Protein AF-A0AAX3BD51-F1 (afdb_monomer)

Solvent-accessible surface area (backbone atoms only — not comparable to full-atom values): 8456 Å² total; per-residue (Å²): 132,90,50,66,20,60,52,28,38,52,51,13,50,51,29,42,55,46,22,55,51,46,50,52,46,44,56,54,51,48,60,67,39,43,78,86,51,61,66,73,58,49,54,62,37,50,46,41,38,51,50,36,33,52,49,31,44,52,52,12,50,51,25,40,53,49,14,61,58,32,60,84,56,82,73,80,52,72,66,57,53,50,26,49,50,38,21,52,52,11,47,54,45,37,50,52,51,35,48,50,50,18,53,48,42,37,50,48,44,40,77,37,74,79,63,46,69,71,52,45,60,47,47,46,77,83,49,37,63,64,62,51,51,50,52,54,50,52,18,48,49,38,20,48,51,11,47,52,50,46,49,57,62,47,70,50,78,84,76,74,74,94,121

Radius of gyration: 19.22 Å; Cα contacts (8 Å, |Δi|>4): 165; chains: 1; bounding box: 46×31×60 Å

Secondary structure (DSSP, 8-state):
---HHHHHHHHHHHHHHHHHHHHHHHHHHHHHH-TTS-HHHHHHHHHHHHHHHHHHHHHHHHHHHHHHHTTT-S---HHHHHHHHHHHHHHHHHHHHHHHHHHHHHHHHHH-TTS-HHHHHHHGGGG-HHHHHHHHHHHHHHHHHHHHHHHHHHSS-------

Sequence (163 aa):
MRNLSRALFWLGFSLLVAGLVIGILDREWTRFFFKNIYLDRQIVVGFHLFITHGHIFMFSLFSFVLALLFREQSQVSSTTMALFWVYVIGVIATLGLGLYKGLALSAMVGMDPRIGLFHADKMLFGGNSILRSLLYTLAHSTMGAGLIGLFIKASKPYQKNPH

Organism: NCBI:txid2828656

pLDDT: mean 87.47, std 11.84, range [40.19, 98.19]

Nearest PDB structures (foldseek):
  6z0c-assembly4_D  TM=4.012E-01  e=2.543E+00  Escherichia coli
  5l0h-assembly1_A  TM=5.318E-01  e=8.282E+00  Homo sapiens
  3h2v-assembly2_B  TM=4.979E-01  e=8.683E+00  Homo sapiens
  3h2v-assembly3_C  TM=4.903E-01  e=7.188E+00  Homo sapiens

Foldseek 3Di:
DQALLVVLLVLLVVLVVVLVVLVVVLVVLLVVLVPPADPVLSVVLSVLSVVLSVLSNVSSVLSNVLSVLRVPPRDDDPVLVVLVVLQVQLSCLQSVLSVLSSNQLSNVCSVPVVCDSVNSNCCPPNNDPPVNVVSNCSSNVSNVSSSVVSVVVSPDPPPPPPD

Mean predicted aligned error: 5.64 Å

Structure (mmCIF, N/CA/C/O backbone):
data_AF-A0AAX3BD51-F1
#
_entry.id   AF-A0AAX3BD51-F1
#
loop_
_atom_site.group_PDB
_atom_site.id
_atom_site.type_symbol
_atom_site.label_atom_id
_atom_site.label_alt_id
_atom_site.label_comp_id
_atom_site.label_asym_id
_atom_site.label_entity_id
_atom_site.label_seq_id
_atom_site.pdbx_PDB_ins_code
_atom_site.Cartn_x
_atom_site.Cartn_y
_atom_site.Cartn_z
_atom_site.occupancy
_atom_site.B_iso_or_equiv
_atom_site.auth_seq_id
_atom_site.auth_comp_id
_atom_site.auth_asym_id
_atom_site.auth_atom_id
_atom_site.pdbx_PDB_model_num
ATOM 1 N N . MET A 1 1 ? -20.062 -8.152 9.989 1.00 54.22 1 MET A N 1
ATOM 2 C CA . MET A 1 1 ? -19.009 -9.138 10.328 1.00 54.22 1 MET A CA 1
ATOM 3 C C . MET A 1 1 ? -18.935 -9.254 11.842 1.00 54.22 1 MET A C 1
ATOM 5 O O . MET A 1 1 ? -18.776 -8.228 12.482 1.00 54.22 1 MET A O 1
ATOM 9 N N . ARG A 1 2 ? -19.116 -10.451 12.419 1.00 59.72 2 ARG A N 1
ATOM 10 C CA . ARG A 1 2 ? -19.175 -10.642 13.887 1.00 59.72 2 ARG A CA 1
ATOM 11 C C . ARG A 1 2 ? -17.800 -10.765 14.567 1.00 59.72 2 ARG A C 1
ATOM 13 O O . ARG A 1 2 ? -17.748 -10.836 15.782 1.00 59.72 2 ARG A O 1
ATOM 20 N N . ASN A 1 3 ? -16.699 -10.797 13.809 1.00 84.56 3 ASN A N 1
ATOM 21 C CA . ASN A 1 3 ? -15.357 -10.961 14.370 1.00 84.56 3 ASN A CA 1
ATOM 22 C C . ASN A 1 3 ? -14.320 -10.161 13.554 1.00 84.56 3 ASN A C 1
ATOM 24 O O . ASN A 1 3 ? -13.867 -10.613 12.500 1.00 84.56 3 ASN A O 1
ATOM 28 N N . LEU A 1 4 ? -13.994 -8.950 14.023 1.00 92.50 4 LEU A N 1
ATOM 29 C CA . LEU A 1 4 ? -13.017 -8.051 13.392 1.00 92.50 4 LEU A CA 1
ATOM 30 C C . LEU A 1 4 ? -11.600 -8.638 13.419 1.00 92.50 4 LEU A C 1
ATOM 32 O O . LEU A 1 4 ? -10.893 -8.538 12.422 1.00 92.50 4 LEU A O 1
ATOM 36 N N . SER A 1 5 ? -11.216 -9.307 14.511 1.00 94.25 5 SER A N 1
ATOM 37 C CA . SER A 1 5 ? -9.926 -10.000 14.620 1.00 94.25 5 SER A CA 1
ATOM 38 C C . SER A 1 5 ? -9.739 -11.011 13.487 1.00 94.25 5 SER A C 1
ATOM 40 O O . SER A 1 5 ? -8.733 -10.981 12.780 1.00 94.25 5 SER A O 1
ATOM 42 N N . ARG A 1 6 ? -10.758 -11.835 13.215 1.00 94.19 6 ARG A N 1
ATOM 43 C CA . ARG A 1 6 ? -10.724 -12.797 12.104 1.00 94.19 6 ARG A CA 1
ATOM 44 C C . ARG A 1 6 ? -10.624 -12.114 10.737 1.00 94.19 6 ARG A C 1
ATOM 46 O O . ARG A 1 6 ? -9.913 -12.610 9.869 1.00 94.19 6 ARG A O 1
ATOM 53 N N . ALA A 1 7 ? -11.323 -10.997 10.533 1.00 95.56 7 ALA A N 1
ATOM 54 C CA . ALA A 1 7 ? -11.244 -10.241 9.281 1.00 95.56 7 ALA A CA 1
ATOM 55 C C . ALA A 1 7 ? -9.843 -9.642 9.062 1.00 95.56 7 ALA A C 1
ATOM 57 O O . ALA A 1 7 ? -9.293 -9.760 7.971 1.00 95.56 7 ALA A O 1
ATOM 58 N N . LEU A 1 8 ? -9.243 -9.069 10.108 1.00 96.94 8 LEU A N 1
ATOM 59 C CA . LEU A 1 8 ? -7.871 -8.556 10.093 1.00 96.94 8 LEU A CA 1
ATOM 60 C C . LEU A 1 8 ? -6.845 -9.670 9.861 1.00 96.94 8 LEU A C 1
ATOM 62 O O . LEU A 1 8 ? -5.915 -9.487 9.083 1.00 96.94 8 LEU A O 1
ATOM 66 N N . PHE A 1 9 ? -7.042 -10.845 10.464 1.00 97.25 9 PHE A N 1
ATOM 67 C CA . PHE A 1 9 ? -6.189 -12.006 10.218 1.00 97.25 9 PHE A CA 1
ATOM 68 C C . PHE A 1 9 ? -6.234 -12.431 8.747 1.00 97.25 9 PHE A C 1
ATOM 70 O O . PHE A 1 9 ? -5.190 -12.602 8.124 1.00 97.25 9 PHE A O 1
ATOM 77 N N . TRP A 1 10 ? -7.431 -12.555 8.164 1.00 97.62 10 TRP A N 1
ATOM 78 C CA . TRP A 1 10 ? -7.568 -12.928 6.754 1.00 97.62 10 TRP A CA 1
ATOM 79 C C . TRP A 1 10 ? -7.047 -11.861 5.800 1.00 97.62 10 TRP A C 1
ATOM 81 O O . TRP A 1 10 ? -6.457 -12.211 4.779 1.00 97.62 10 TRP A O 1
ATOM 91 N N . LEU A 1 11 ? -7.209 -10.579 6.132 1.00 97.62 11 LEU A N 1
ATOM 92 C CA . LEU A 1 11 ? -6.569 -9.492 5.398 1.00 97.62 11 LEU A CA 1
ATOM 93 C C . LEU A 1 11 ? -5.042 -9.639 5.449 1.00 97.62 11 LEU A C 1
ATOM 95 O O . LEU A 1 11 ? -4.399 -9.651 4.404 1.00 97.62 11 LEU A O 1
ATOM 99 N N . GLY A 1 12 ? -4.474 -9.827 6.643 1.00 97.81 12 GLY A N 1
ATOM 100 C CA . GLY A 1 12 ? -3.038 -10.017 6.842 1.00 97.81 12 GLY A CA 1
ATOM 101 C C . GLY A 1 12 ? -2.489 -11.229 6.091 1.00 97.81 12 GLY A C 1
ATOM 102 O O . GLY A 1 12 ? -1.453 -11.128 5.436 1.00 97.81 12 GLY A O 1
ATOM 103 N N . PHE A 1 13 ? -3.215 -12.347 6.101 1.00 98.19 13 PHE A N 1
ATOM 104 C CA . PHE A 1 13 ? -2.864 -13.549 5.347 1.00 98.19 13 PHE A CA 1
ATOM 105 C C . PHE A 1 13 ? -2.950 -13.327 3.832 1.00 98.19 13 PHE A C 1
ATOM 107 O O . PHE A 1 13 ? -2.041 -13.708 3.100 1.00 98.19 13 PHE A O 1
ATOM 114 N N . SER A 1 14 ? -4.001 -12.654 3.358 1.00 98.00 14 SER A N 1
ATOM 115 C CA . SER A 1 14 ? -4.156 -12.327 1.935 1.00 98.00 14 SER A CA 1
ATOM 116 C C . SER A 1 14 ? -3.029 -11.417 1.450 1.00 98.00 14 SER A C 1
ATOM 118 O O . SER A 1 14 ? -2.479 -11.643 0.377 1.00 98.00 14 SER A O 1
ATOM 120 N N . LEU A 1 15 ? -2.640 -10.428 2.261 1.00 97.75 15 LEU A N 1
ATOM 121 C CA . LEU A 1 15 ? -1.497 -9.562 1.988 1.00 97.75 15 LEU A CA 1
ATOM 122 C C . LEU A 1 15 ? -0.185 -10.346 2.004 1.00 97.75 15 LEU A C 1
ATOM 124 O O . LEU A 1 15 ? 0.623 -10.155 1.109 1.00 97.75 15 LEU A O 1
ATOM 128 N N . LEU A 1 16 ? 0.020 -11.266 2.949 1.00 97.06 16 LEU A N 1
ATOM 129 C CA . LEU A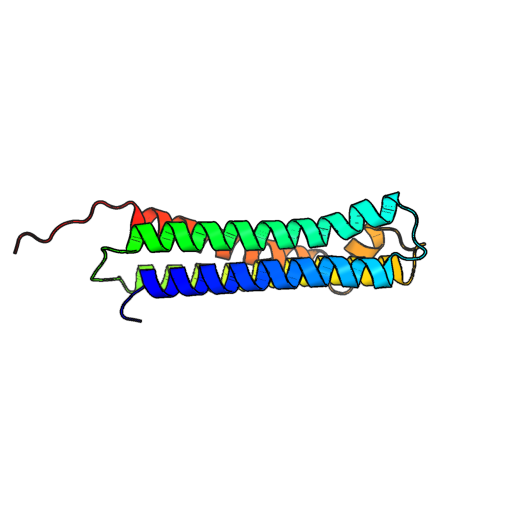 1 16 ? 1.211 -12.121 2.976 1.00 97.06 16 LEU A CA 1
ATOM 130 C C . LEU A 1 16 ? 1.351 -12.919 1.670 1.00 97.06 16 LEU A C 1
ATOM 132 O O . LEU A 1 16 ? 2.405 -12.889 1.035 1.00 97.06 16 LEU A O 1
ATOM 136 N N . VAL A 1 17 ? 0.274 -13.588 1.246 1.00 97.12 17 VAL A N 1
ATOM 137 C CA . VAL A 1 17 ? 0.236 -14.348 -0.013 1.00 97.12 17 VAL A CA 1
A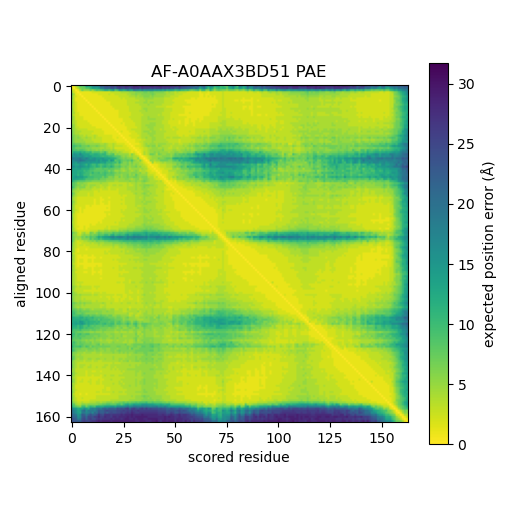TOM 138 C C . VAL A 1 17 ? 0.465 -13.425 -1.208 1.00 97.12 17 VAL A C 1
ATOM 140 O O . VAL A 1 17 ? 1.290 -13.735 -2.065 1.00 97.12 17 VAL A O 1
ATOM 143 N N . ALA A 1 18 ? -0.200 -12.267 -1.249 1.00 94.81 18 ALA A N 1
ATOM 144 C CA . ALA A 1 18 ? 0.018 -11.274 -2.295 1.00 94.81 18 ALA A CA 1
ATOM 145 C C . ALA A 1 18 ? 1.480 -10.810 -2.330 1.00 94.81 18 ALA A C 1
ATOM 147 O O . ALA A 1 18 ? 2.057 -10.729 -3.406 1.00 94.81 18 ALA A O 1
ATOM 148 N N . GLY A 1 19 ? 2.111 -10.581 -1.178 1.00 94.19 19 GLY A N 1
ATOM 149 C CA . GLY A 1 19 ? 3.514 -10.189 -1.068 1.00 94.19 19 GLY A CA 1
ATOM 150 C C . GLY A 1 19 ? 4.433 -11.221 -1.707 1.00 94.19 19 GLY A C 1
ATOM 151 O O . GLY A 1 19 ? 5.266 -10.860 -2.534 1.00 94.19 19 GLY A O 1
ATOM 152 N N . LEU A 1 20 ? 4.222 -12.507 -1.414 1.00 94.06 20 LEU A N 1
ATOM 153 C CA . LEU A 1 20 ? 4.965 -13.605 -2.041 1.00 94.06 20 LEU A CA 1
ATOM 154 C C . LEU A 1 20 ? 4.765 -13.643 -3.563 1.00 94.06 20 LEU A C 1
ATOM 156 O O . LEU A 1 20 ? 5.742 -13.744 -4.305 1.00 94.06 20 LEU A O 1
ATOM 160 N N . VAL A 1 21 ? 3.521 -13.505 -4.034 1.00 93.12 21 VAL A N 1
ATOM 161 C CA . VAL A 1 21 ? 3.207 -13.458 -5.472 1.00 93.12 21 VAL A CA 1
ATOM 162 C C . VAL A 1 21 ? 3.885 -12.262 -6.140 1.00 93.12 21 VAL A C 1
ATOM 164 O O . VAL A 1 21 ? 4.513 -12.432 -7.181 1.00 93.12 21 VAL A O 1
ATOM 167 N N . ILE A 1 22 ? 3.828 -11.075 -5.531 1.00 89.50 22 ILE A N 1
ATOM 168 C CA . ILE A 1 22 ? 4.503 -9.879 -6.045 1.00 89.50 22 ILE A CA 1
ATOM 169 C C . ILE A 1 22 ? 6.018 -10.058 -6.053 1.00 89.50 22 ILE A C 1
ATOM 171 O O . ILE A 1 22 ? 6.644 -9.621 -7.005 1.00 89.50 22 ILE A O 1
ATOM 175 N N . GLY A 1 23 ? 6.615 -10.728 -5.066 1.00 88.75 23 GLY A N 1
ATOM 176 C CA . GLY A 1 23 ? 8.055 -11.012 -5.078 1.00 88.75 23 GLY A CA 1
ATOM 177 C C . GLY A 1 23 ? 8.467 -11.911 -6.249 1.00 88.75 23 GLY A C 1
ATOM 178 O O . GLY A 1 23 ? 9.493 -11.680 -6.888 1.00 88.75 23 GLY A O 1
ATOM 179 N N . ILE A 1 24 ? 7.642 -12.909 -6.584 1.00 90.69 24 ILE A N 1
ATOM 180 C CA . ILE A 1 24 ? 7.854 -13.744 -7.777 1.00 90.69 24 ILE A CA 1
ATOM 181 C C . ILE A 1 24 ? 7.662 -12.913 -9.049 1.00 90.69 24 ILE A C 1
ATOM 183 O O . ILE A 1 24 ? 8.497 -12.979 -9.950 1.00 90.69 24 ILE A O 1
ATOM 187 N N . LEU A 1 25 ? 6.586 -12.124 -9.121 1.00 86.75 25 LEU A N 1
ATOM 188 C CA . LEU A 1 25 ? 6.310 -11.261 -10.267 1.00 86.75 25 LEU A CA 1
ATOM 189 C C . LEU A 1 25 ? 7.422 -10.240 -10.480 1.00 86.75 25 LEU A C 1
ATOM 191 O O . LEU A 1 25 ? 7.857 -10.090 -11.608 1.00 86.75 25 LEU A O 1
ATOM 195 N N . ASP A 1 26 ? 7.923 -9.594 -9.431 1.00 84.62 26 ASP A N 1
ATOM 196 C CA . ASP A 1 26 ? 9.053 -8.670 -9.498 1.00 84.62 26 ASP A CA 1
ATOM 197 C C . ASP A 1 26 ? 10.275 -9.363 -10.106 1.00 84.62 26 ASP A C 1
ATOM 199 O O . ASP A 1 26 ? 10.829 -8.900 -11.103 1.00 84.62 26 ASP A O 1
ATOM 203 N N . ARG A 1 27 ? 10.625 -10.555 -9.607 1.00 85.69 27 ARG A N 1
ATOM 204 C CA . ARG A 1 27 ? 11.741 -11.341 -10.147 1.00 85.69 27 ARG A CA 1
ATOM 205 C C . ARG A 1 27 ? 11.575 -11.672 -11.632 1.00 85.69 27 ARG A C 1
ATOM 207 O O . ARG A 1 27 ? 12.529 -11.529 -12.393 1.00 85.69 27 ARG A O 1
ATOM 214 N N . GLU A 1 28 ? 10.409 -12.153 -12.056 1.00 87.44 28 GLU A N 1
ATOM 215 C CA . GLU A 1 28 ? 10.205 -12.555 -13.456 1.00 87.44 28 GLU A CA 1
ATOM 216 C C . GLU A 1 28 ? 9.995 -11.352 -14.392 1.00 87.44 28 GLU A C 1
ATOM 218 O O . GLU A 1 28 ? 10.496 -11.346 -15.517 1.00 87.44 28 GLU A O 1
ATOM 223 N N . TRP A 1 29 ? 9.322 -10.299 -13.923 1.00 83.88 29 TRP A N 1
ATOM 224 C CA . TRP A 1 29 ? 9.087 -9.062 -14.670 1.00 83.88 29 TRP A CA 1
ATOM 225 C C . TRP A 1 29 ? 10.395 -8.322 -14.934 1.00 83.88 29 TRP A C 1
ATOM 227 O O . TRP A 1 29 ? 10.695 -7.971 -16.077 1.00 83.88 29 TRP A O 1
ATOM 237 N N . THR A 1 30 ? 11.219 -8.156 -13.898 1.00 78.25 30 THR A N 1
ATOM 238 C CA . THR A 1 30 ? 12.553 -7.560 -14.038 1.00 78.25 30 THR A CA 1
ATOM 239 C C . THR A 1 30 ? 13.427 -8.405 -14.960 1.00 78.25 30 THR A C 1
ATOM 241 O O . THR A 1 30 ? 14.013 -7.861 -15.890 1.00 78.25 30 THR A O 1
ATOM 244 N N . ARG A 1 31 ? 13.439 -9.739 -14.833 1.00 82.69 31 ARG A N 1
ATOM 245 C CA . ARG A 1 31 ? 14.160 -10.622 -15.774 1.00 82.69 31 ARG A CA 1
ATOM 246 C C . ARG A 1 31 ? 13.721 -10.474 -17.222 1.00 82.69 31 ARG A C 1
ATOM 248 O O . ARG A 1 31 ? 14.555 -10.645 -18.107 1.00 82.69 31 ARG A O 1
ATOM 255 N N . PHE A 1 32 ? 12.441 -10.228 -17.487 1.0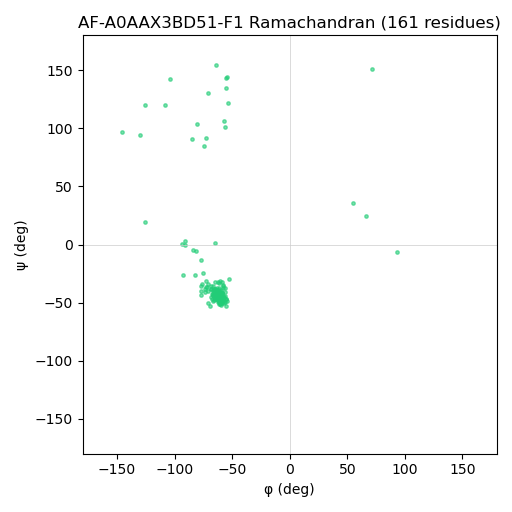0 82.69 32 PHE A N 1
ATOM 256 C CA . PHE A 1 32 ? 11.953 -10.053 -18.851 1.00 82.69 32 PHE A CA 1
ATOM 257 C C . PHE A 1 32 ? 12.430 -8.724 -19.445 1.00 82.69 32 PHE A C 1
ATOM 259 O O . PHE A 1 32 ? 13.021 -8.716 -20.525 1.00 82.69 32 PHE A O 1
ATOM 266 N N . PHE A 1 33 ? 12.231 -7.621 -18.722 1.00 79.75 33 PHE A N 1
ATOM 267 C CA . PHE A 1 33 ? 12.518 -6.278 -19.229 1.00 79.75 33 PHE A CA 1
ATOM 268 C C . PHE A 1 33 ? 13.993 -5.873 -19.114 1.00 79.75 33 PHE A C 1
ATOM 270 O O . PHE A 1 33 ? 14.457 -5.054 -19.901 1.00 79.75 33 PHE A O 1
ATOM 277 N N . PHE A 1 34 ? 14.756 -6.428 -18.168 1.00 78.75 34 PHE A N 1
ATOM 278 C CA . PHE A 1 34 ? 16.092 -5.921 -17.827 1.00 78.75 34 PHE A CA 1
ATOM 279 C C . PHE A 1 34 ? 17.248 -6.603 -18.559 1.00 78.75 34 PHE A C 1
ATOM 281 O O . PHE A 1 34 ? 18.395 -6.205 -18.364 1.00 78.75 34 PHE A O 1
ATOM 288 N N . LYS A 1 35 ? 16.984 -7.580 -19.440 1.00 75.50 35 LYS A N 1
ATOM 289 C CA . LYS A 1 35 ? 18.038 -8.370 -20.114 1.00 75.50 35 LYS A CA 1
ATOM 290 C C . LYS A 1 35 ? 19.100 -7.523 -20.824 1.00 75.50 35 LYS A C 1
ATOM 292 O O . LYS A 1 35 ? 20.242 -7.954 -20.900 1.00 75.50 35 LYS A O 1
ATOM 297 N N . ASN A 1 36 ? 18.728 -6.334 -21.307 1.00 73.00 36 ASN A N 1
ATOM 298 C CA . ASN A 1 36 ? 19.582 -5.465 -22.122 1.00 73.00 36 ASN A CA 1
ATOM 299 C C . ASN A 1 36 ? 19.719 -4.035 -21.562 1.00 73.00 36 ASN A C 1
ATOM 301 O O . ASN A 1 36 ? 20.050 -3.113 -22.307 1.00 73.00 36 ASN A O 1
ATOM 305 N N . ILE A 1 37 ? 19.433 -3.821 -20.273 1.00 72.06 37 ILE A N 1
ATOM 306 C CA . ILE A 1 37 ? 19.535 -2.497 -19.640 1.00 72.06 37 ILE A CA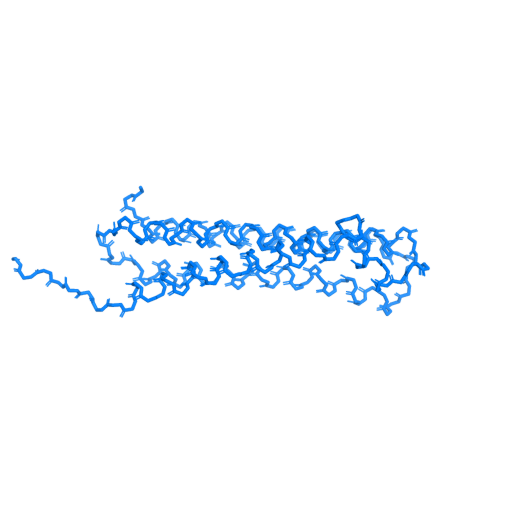 1
ATOM 307 C C . ILE A 1 37 ? 20.800 -2.435 -18.777 1.00 72.06 37 ILE A C 1
ATOM 309 O O . ILE A 1 37 ? 21.131 -3.404 -18.098 1.00 72.06 37 ILE A O 1
ATOM 313 N N . TYR A 1 38 ? 21.481 -1.289 -18.755 1.00 76.56 38 TYR A N 1
ATOM 314 C CA . TYR A 1 38 ? 22.586 -1.025 -17.830 1.00 76.56 38 TYR A CA 1
ATOM 315 C C . TYR A 1 38 ? 22.176 -1.224 -16.358 1.00 76.56 38 TYR A C 1
ATOM 317 O O . TYR A 1 38 ? 21.049 -0.917 -15.960 1.00 76.56 38 TYR A O 1
ATOM 325 N N . LEU A 1 39 ? 23.105 -1.754 -15.554 1.00 76.62 39 LEU A N 1
ATOM 326 C CA . LEU A 1 39 ? 22.881 -2.180 -14.166 1.00 76.62 39 LEU A CA 1
ATOM 327 C C . LEU A 1 39 ? 22.356 -1.055 -13.257 1.00 76.62 39 LEU A C 1
ATOM 329 O O . LEU A 1 39 ? 21.498 -1.293 -12.411 1.00 76.62 39 LEU A O 1
ATOM 333 N N . ASP A 1 40 ? 22.829 0.173 -13.458 1.00 71.25 40 ASP A N 1
ATOM 334 C CA . ASP A 1 40 ? 22.389 1.372 -12.737 1.00 71.25 40 ASP A CA 1
ATOM 335 C C . ASP A 1 40 ? 20.873 1.596 -12.862 1.00 71.25 40 ASP A C 1
ATOM 337 O O . ASP A 1 40 ? 20.189 1.886 -11.880 1.00 71.25 40 ASP A O 1
ATOM 341 N N . ARG A 1 41 ? 20.315 1.376 -14.053 1.00 69.56 41 ARG A N 1
ATOM 342 C CA . ARG A 1 41 ? 18.875 1.503 -14.307 1.00 69.56 41 ARG A CA 1
ATOM 343 C C . ARG A 1 41 ? 18.086 0.323 -13.756 1.00 69.56 41 ARG A C 1
ATOM 345 O O . ARG A 1 41 ? 16.970 0.523 -13.284 1.00 69.56 41 ARG A O 1
ATOM 352 N N . GLN A 1 42 ? 18.664 -0.878 -13.766 1.00 74.50 42 GLN A N 1
ATOM 353 C CA . GLN A 1 42 ? 18.033 -2.056 -13.164 1.00 74.50 42 GLN A CA 1
ATOM 354 C C . GLN A 1 42 ? 17.814 -1.867 -11.660 1.00 74.50 42 GLN A C 1
ATOM 356 O O . GLN A 1 42 ? 16.728 -2.158 -11.161 1.00 74.50 42 GLN A O 1
ATOM 361 N N . ILE A 1 43 ? 18.811 -1.322 -10.952 1.00 74.62 43 ILE A N 1
ATOM 362 C CA . ILE A 1 43 ? 18.735 -1.073 -9.505 1.00 74.62 43 ILE A CA 1
ATOM 363 C C . ILE A 1 43 ? 17.587 -0.116 -9.184 1.00 74.62 43 ILE A C 1
ATOM 365 O O . ILE A 1 43 ? 16.766 -0.396 -8.315 1.00 74.62 43 ILE A O 1
ATOM 369 N N . VAL A 1 44 ? 17.499 1.004 -9.901 1.00 69.19 44 VAL A N 1
ATOM 370 C CA . VAL A 1 44 ? 16.527 2.059 -9.586 1.00 69.19 44 VAL A CA 1
ATOM 371 C C . VAL A 1 44 ? 15.094 1.644 -9.925 1.00 69.19 44 VAL A C 1
ATOM 373 O O . VAL A 1 44 ? 14.154 1.977 -9.205 1.00 69.19 44 VAL A O 1
ATOM 376 N N . VAL A 1 45 ? 14.908 0.895 -11.006 1.00 69.25 45 VAL A N 1
ATOM 377 C CA . VAL A 1 45 ? 13.583 0.424 -11.408 1.00 69.25 45 VAL A CA 1
ATOM 378 C C . VAL A 1 45 ? 13.132 -0.757 -10.538 1.00 69.25 45 VAL A C 1
ATOM 380 O O . VAL A 1 45 ? 12.001 -0.751 -10.046 1.00 69.25 45 VAL A O 1
ATOM 383 N N . GLY A 1 46 ? 14.027 -1.713 -10.262 1.00 73.94 46 GLY A N 1
ATOM 384 C CA . GLY A 1 46 ? 13.771 -2.816 -9.330 1.00 73.94 46 GLY A CA 1
ATOM 385 C C . GLY A 1 46 ? 13.476 -2.328 -7.908 1.00 73.94 46 GLY A C 1
ATOM 386 O O . GLY A 1 46 ? 12.641 -2.902 -7.215 1.00 73.94 46 GLY A O 1
ATOM 387 N N . PHE A 1 47 ? 14.057 -1.196 -7.497 1.00 80.38 47 PHE A N 1
ATOM 388 C CA . PHE A 1 47 ? 13.787 -0.584 -6.196 1.00 80.38 47 PHE A CA 1
ATOM 389 C C . PHE A 1 47 ? 12.301 -0.249 -5.981 1.00 80.38 47 PHE A C 1
ATOM 391 O O . PHE A 1 47 ? 11.800 -0.403 -4.871 1.00 80.38 47 PHE A O 1
ATOM 398 N N . HIS A 1 48 ? 11.552 0.156 -7.013 1.00 82.81 48 HIS A N 1
ATOM 399 C CA . HIS A 1 48 ? 10.132 0.500 -6.850 1.00 82.81 48 HIS A CA 1
ATOM 400 C C . HIS A 1 48 ? 9.222 -0.720 -6.644 1.00 82.81 48 HIS A C 1
ATOM 402 O O . HIS A 1 48 ? 8.291 -0.665 -5.831 1.00 82.81 48 HIS A O 1
ATOM 408 N N . LEU A 1 49 ? 9.489 -1.823 -7.345 1.00 82.19 49 LEU A N 1
ATOM 409 C CA . LEU A 1 49 ? 8.779 -3.083 -7.123 1.00 82.19 49 LEU A CA 1
ATOM 410 C C . LEU A 1 49 ? 9.184 -3.708 -5.780 1.00 82.19 49 LEU A C 1
ATOM 412 O O . LEU A 1 49 ? 8.304 -4.107 -5.015 1.00 82.19 49 LEU A O 1
ATOM 416 N N . PHE A 1 50 ? 10.471 -3.647 -5.426 1.00 84.50 50 PHE A N 1
ATOM 417 C CA . PHE A 1 50 ? 10.973 -4.045 -4.110 1.00 84.50 50 PHE A CA 1
ATOM 418 C C . PHE A 1 50 ? 10.319 -3.256 -2.964 1.00 84.50 50 PHE A C 1
ATOM 420 O O . PHE A 1 50 ? 9.863 -3.844 -1.982 1.00 84.50 50 PHE A O 1
ATOM 427 N N . ILE A 1 51 ? 10.194 -1.929 -3.092 1.00 87.31 51 ILE A N 1
ATOM 428 C CA . ILE A 1 51 ? 9.479 -1.102 -2.109 1.00 87.31 51 ILE A CA 1
ATOM 429 C C . ILE A 1 51 ? 8.028 -1.565 -1.974 1.00 87.31 51 ILE A C 1
ATOM 431 O O . ILE A 1 51 ? 7.527 -1.682 -0.855 1.00 87.31 51 ILE A O 1
ATOM 435 N N . THR A 1 52 ? 7.342 -1.810 -3.092 1.00 89.12 52 THR A N 1
ATOM 436 C CA . THR A 1 52 ? 5.940 -2.254 -3.073 1.00 89.12 52 THR A CA 1
ATOM 437 C C . THR A 1 52 ? 5.815 -3.596 -2.354 1.00 89.12 52 THR A C 1
ATOM 439 O O . THR A 1 52 ? 4.968 -3.744 -1.476 1.00 89.12 52 THR A O 1
ATOM 442 N N . HIS A 1 53 ? 6.712 -4.539 -2.644 1.00 90.06 53 HIS A N 1
ATOM 443 C CA . HIS A 1 53 ? 6.809 -5.822 -1.954 1.00 90.06 53 HIS A CA 1
ATOM 444 C C . HIS A 1 53 ? 7.010 -5.658 -0.435 1.00 90.06 53 HIS A C 1
ATOM 446 O O . HIS A 1 53 ? 6.274 -6.257 0.353 1.00 90.06 53 HIS A O 1
ATOM 452 N N . GLY A 1 54 ? 7.922 -4.775 -0.013 1.00 92.06 54 GLY A N 1
ATOM 453 C CA . GLY A 1 54 ? 8.134 -4.446 1.400 1.00 92.06 54 GLY A CA 1
ATOM 454 C C . GLY A 1 54 ? 6.894 -3.854 2.084 1.00 92.06 54 GLY A C 1
ATOM 455 O O . GLY A 1 54 ? 6.544 -4.268 3.190 1.00 92.06 54 GLY A O 1
ATOM 456 N N . HIS A 1 55 ? 6.176 -2.943 1.418 1.00 93.50 55 HIS A N 1
ATOM 457 C CA . HIS A 1 55 ? 4.932 -2.369 1.949 1.00 93.50 55 HIS A CA 1
ATOM 458 C C . HIS A 1 55 ? 3.856 -3.433 2.173 1.00 93.50 55 HIS A C 1
ATOM 460 O O . HIS A 1 55 ? 3.196 -3.418 3.211 1.00 93.50 55 HIS A O 1
ATOM 466 N N . ILE A 1 56 ? 3.706 -4.384 1.246 1.00 94.69 56 ILE A N 1
ATOM 467 C CA . ILE A 1 56 ? 2.732 -5.473 1.390 1.00 94.69 56 ILE A CA 1
ATOM 468 C C . ILE A 1 56 ? 3.006 -6.278 2.667 1.00 94.69 56 ILE A C 1
ATOM 470 O O . ILE A 1 56 ? 2.081 -6.527 3.446 1.00 94.69 56 ILE A O 1
ATOM 474 N N . PHE A 1 57 ? 4.266 -6.640 2.924 1.00 94.75 57 PHE A N 1
ATOM 475 C CA . PHE A 1 57 ? 4.626 -7.367 4.142 1.00 94.75 57 PHE A CA 1
ATOM 476 C C . PHE A 1 57 ? 4.418 -6.544 5.412 1.00 94.75 57 PHE A C 1
ATOM 478 O O . PHE A 1 57 ? 3.891 -7.069 6.394 1.00 94.75 57 PHE A O 1
ATOM 485 N N . MET A 1 58 ? 4.753 -5.253 5.395 1.00 95.69 58 MET A N 1
ATOM 486 C CA . MET A 1 58 ? 4.501 -4.373 6.540 1.00 95.69 58 MET A CA 1
ATOM 487 C C . MET A 1 58 ? 3.003 -4.251 6.842 1.00 95.69 58 MET A C 1
ATOM 489 O O . MET A 1 58 ? 2.591 -4.332 7.999 1.00 95.69 58 MET A O 1
ATOM 493 N N . PHE A 1 59 ? 2.158 -4.122 5.817 1.00 96.38 59 PHE A N 1
ATOM 494 C CA . PHE A 1 59 ? 0.706 -4.047 6.000 1.00 96.38 59 PHE A CA 1
ATOM 495 C C . PHE A 1 59 ? 0.101 -5.386 6.435 1.00 96.38 59 PHE A C 1
ATOM 497 O O . PHE A 1 59 ? -0.834 -5.400 7.241 1.00 96.38 59 PHE A O 1
ATOM 504 N N . SER A 1 60 ? 0.658 -6.508 5.968 1.00 97.50 60 SER A N 1
ATOM 505 C CA . SER A 1 60 ? 0.331 -7.841 6.484 1.00 97.50 60 SER A CA 1
ATOM 506 C C . SER A 1 60 ? 0.634 -7.936 7.983 1.00 97.50 60 SER A C 1
ATOM 508 O O . SER A 1 60 ? -0.250 -8.294 8.767 1.00 97.50 60 SER A O 1
ATOM 510 N N . LEU A 1 61 ? 1.829 -7.508 8.403 1.00 96.88 61 LEU A N 1
ATOM 511 C CA . LEU A 1 61 ? 2.228 -7.493 9.809 1.00 96.88 61 LEU A CA 1
ATOM 512 C C . LEU A 1 61 ? 1.305 -6.611 10.660 1.00 96.88 61 LEU A C 1
ATOM 514 O O . LEU A 1 61 ? 0.820 -7.064 11.696 1.00 96.88 61 LEU A O 1
ATOM 518 N N . PHE A 1 62 ? 0.999 -5.387 10.219 1.00 96.44 62 PHE A N 1
ATOM 519 C CA . PHE A 1 62 ? 0.059 -4.515 10.933 1.00 96.44 62 PHE A CA 1
ATOM 520 C C . PHE A 1 62 ? -1.330 -5.141 11.068 1.00 96.44 62 PHE A C 1
ATOM 522 O O . PHE A 1 62 ? -1.941 -5.050 12.133 1.00 96.44 62 PHE A O 1
ATOM 529 N N . SER A 1 63 ? -1.808 -5.827 10.030 1.00 97.31 63 SER A N 1
ATOM 530 C CA . SER A 1 63 ? -3.085 -6.540 10.079 1.00 97.31 63 SER A CA 1
ATOM 531 C C . SER A 1 63 ? -3.065 -7.670 11.114 1.00 97.31 63 SER A C 1
ATOM 533 O O . SER A 1 63 ? -4.022 -7.809 11.875 1.00 97.31 63 SER A O 1
ATOM 535 N N . PHE A 1 64 ? -1.970 -8.431 11.221 1.00 97.56 64 PHE A N 1
ATOM 536 C CA . PHE A 1 64 ? -1.824 -9.456 12.261 1.00 97.56 64 PHE A CA 1
ATOM 537 C C . PHE A 1 64 ? -1.743 -8.866 13.669 1.00 97.56 64 PHE A C 1
ATOM 539 O O . PHE A 1 64 ? -2.413 -9.362 14.574 1.00 97.56 64 PHE A O 1
ATOM 546 N N . VAL A 1 65 ? -0.985 -7.784 13.857 1.00 96.06 65 VAL A N 1
ATOM 547 C CA . VAL A 1 65 ? -0.906 -7.089 15.150 1.00 96.06 65 VAL A CA 1
ATOM 548 C C . VAL A 1 65 ? -2.290 -6.597 15.572 1.00 96.06 65 VAL A C 1
ATOM 550 O O . VAL A 1 65 ? -2.729 -6.884 16.684 1.00 96.06 65 VAL A O 1
ATOM 553 N N . LEU A 1 66 ? -3.031 -5.935 14.679 1.00 95.38 66 LEU A N 1
ATOM 554 C CA . LEU A 1 66 ? -4.402 -5.515 14.967 1.00 95.38 66 LEU A CA 1
ATOM 555 C C . LEU A 1 66 ? -5.319 -6.717 15.242 1.00 95.38 66 LEU A C 1
ATOM 557 O O . LEU A 1 66 ? -6.145 -6.651 16.150 1.00 95.38 66 LEU A O 1
ATOM 561 N N . ALA A 1 67 ? -5.174 -7.827 14.513 1.00 95.00 67 ALA A N 1
ATOM 562 C CA . ALA A 1 67 ? -5.961 -9.033 14.765 1.00 95.00 67 ALA A CA 1
ATOM 563 C C . ALA A 1 67 ? -5.764 -9.555 16.197 1.00 95.00 67 ALA A C 1
ATOM 565 O O . ALA A 1 67 ? -6.744 -9.920 16.849 1.00 95.00 67 ALA A O 1
ATOM 566 N N . LEU A 1 68 ? -4.526 -9.543 16.701 1.00 93.50 68 LEU A N 1
ATOM 567 C CA . LEU A 1 68 ? -4.219 -9.914 18.084 1.00 93.50 68 LEU A CA 1
ATOM 568 C C . LEU A 1 68 ? -4.830 -8.927 19.083 1.00 93.50 68 LEU A C 1
ATOM 570 O O . LEU A 1 68 ? -5.461 -9.356 20.047 1.00 93.50 68 LEU A O 1
ATOM 574 N N . LEU A 1 69 ? -4.716 -7.621 18.829 1.00 92.00 69 LEU A N 1
ATOM 575 C CA . LEU A 1 69 ? -5.262 -6.589 19.717 1.00 92.00 69 LEU A CA 1
ATOM 576 C C . LEU A 1 69 ? -6.796 -6.625 19.813 1.00 92.00 69 LEU A C 1
ATOM 578 O O . LEU A 1 69 ? -7.365 -6.332 20.861 1.00 92.00 69 LEU A O 1
ATOM 582 N N . PHE A 1 70 ? -7.477 -7.015 18.735 1.00 91.50 70 PHE A N 1
ATOM 583 C CA . PHE A 1 70 ? -8.935 -7.147 18.697 1.00 91.50 70 PHE A CA 1
ATOM 584 C C . PHE A 1 70 ? -9.442 -8.554 19.064 1.00 91.50 70 PHE A C 1
ATOM 586 O O . PHE A 1 70 ? -10.650 -8.782 19.001 1.00 91.50 70 PHE A O 1
ATOM 593 N N . ARG A 1 71 ? -8.566 -9.504 19.434 1.00 89.25 71 ARG A N 1
ATOM 594 C CA . ARG A 1 71 ? -8.925 -10.922 19.655 1.00 89.25 71 ARG A CA 1
ATOM 595 C C . ARG A 1 71 ? -10.035 -11.113 20.690 1.00 89.25 71 ARG A C 1
ATOM 597 O O . ARG A 1 71 ? -10.952 -11.891 20.453 1.00 89.25 71 ARG A O 1
ATOM 604 N N . GLU A 1 72 ? -9.943 -10.402 21.808 1.00 82.94 72 GLU A N 1
ATOM 605 C CA . GLU A 1 72 ? -10.860 -10.529 22.951 1.00 82.94 72 GLU A CA 1
ATOM 606 C C . GLU A 1 72 ? -12.066 -9.567 22.860 1.00 82.94 72 GLU A C 1
ATOM 608 O O . GLU A 1 72 ? -12.928 -9.552 23.738 1.00 82.94 72 GLU A O 1
ATOM 613 N N . GLN A 1 73 ? -12.166 -8.744 21.805 1.00 80.00 73 GLN A N 1
ATOM 614 C CA . GLN A 1 73 ? -13.288 -7.812 21.651 1.00 80.00 73 GLN A CA 1
ATOM 615 C C . GLN A 1 73 ? -14.523 -8.524 21.084 1.00 80.00 73 GLN A C 1
ATOM 617 O O . GLN A 1 73 ? -14.633 -8.772 19.883 1.00 80.00 73 GLN A O 1
ATOM 622 N N . SER A 1 74 ? -15.489 -8.803 21.960 1.00 69.88 74 SER A N 1
ATOM 623 C CA . SER A 1 74 ? -16.771 -9.432 21.611 1.00 69.88 74 SER A CA 1
ATOM 624 C C . SER A 1 74 ? -17.753 -8.486 20.908 1.00 69.88 74 SER A C 1
ATOM 626 O O . SER A 1 74 ? -18.615 -8.943 20.155 1.00 69.88 74 SER A O 1
ATOM 628 N N . GLN A 1 75 ? -17.619 -7.171 21.113 1.00 78.94 75 GLN A N 1
ATOM 629 C CA . GLN A 1 75 ? -18.458 -6.150 20.487 1.00 78.94 75 GLN A CA 1
ATOM 630 C C . GLN A 1 75 ? -17.610 -5.106 19.763 1.00 78.94 75 GLN A C 1
ATOM 632 O O . GLN A 1 75 ? -16.797 -4.404 20.359 1.00 78.94 75 GLN A O 1
ATOM 637 N N . VAL A 1 76 ? -17.837 -4.983 18.457 1.00 85.62 76 VAL A N 1
ATOM 638 C CA . VAL A 1 76 ? -17.143 -4.027 17.594 1.00 85.62 76 VAL A CA 1
ATOM 639 C C . VAL A 1 76 ? -18.122 -2.926 17.208 1.00 85.62 76 VAL A C 1
ATOM 641 O O . VAL A 1 76 ? -19.150 -3.193 16.588 1.00 85.62 76 VAL A O 1
ATOM 644 N N . SER A 1 77 ? -17.803 -1.681 17.568 1.00 90.44 77 SER A N 1
ATOM 645 C CA . SER A 1 77 ? -18.642 -0.528 17.222 1.00 90.44 77 SER A CA 1
ATOM 646 C C . SER A 1 77 ? -18.716 -0.300 15.706 1.00 90.44 77 SER A C 1
ATOM 648 O O . SER A 1 77 ? -17.777 -0.623 14.971 1.00 90.44 77 SER A O 1
ATOM 650 N N . SER A 1 78 ? -19.795 0.333 15.234 1.00 91.19 78 SER A N 1
ATOM 651 C CA . SER A 1 78 ? -19.939 0.745 13.828 1.00 91.19 78 SER A CA 1
ATOM 652 C C . SER A 1 78 ? -18.785 1.646 13.370 1.00 91.19 78 SER A C 1
AT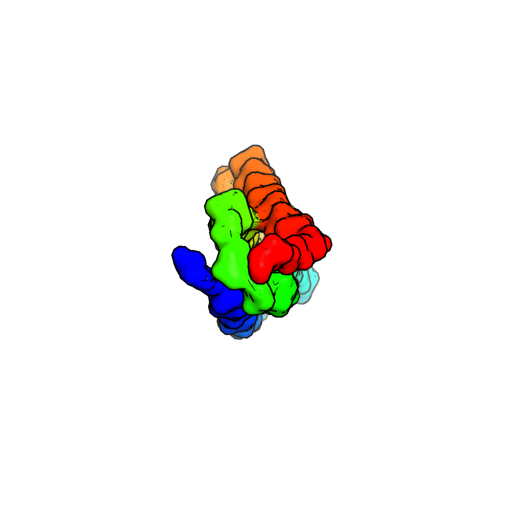OM 654 O O . SER A 1 78 ? -18.271 1.473 12.268 1.00 91.19 78 SER A O 1
ATOM 656 N N . THR A 1 79 ? -18.300 2.538 14.238 1.00 93.38 79 THR A N 1
ATOM 657 C CA . THR A 1 79 ? -17.124 3.378 13.968 1.00 93.38 79 THR A CA 1
ATOM 658 C C . THR A 1 79 ? -15.859 2.547 13.764 1.00 93.38 79 THR A C 1
ATOM 660 O O . THR A 1 79 ? -15.089 2.822 12.850 1.00 93.38 79 THR A O 1
ATOM 663 N N . THR A 1 80 ? -15.633 1.513 14.582 1.00 94.19 80 THR A N 1
ATOM 664 C CA . THR A 1 80 ? -14.477 0.615 14.413 1.00 94.19 80 THR A CA 1
ATOM 665 C C . THR A 1 80 ? -14.566 -0.134 13.082 1.00 94.19 80 THR A C 1
ATOM 667 O O . THR A 1 80 ? -13.567 -0.272 12.382 1.00 94.19 80 THR A O 1
ATOM 670 N N . MET A 1 81 ? -15.771 -0.557 12.691 1.00 94.25 81 MET A N 1
ATOM 671 C CA . MET A 1 81 ? -15.995 -1.177 11.385 1.00 94.25 81 MET A CA 1
ATOM 672 C C . MET A 1 81 ? -15.757 -0.215 10.216 1.00 94.25 81 MET A C 1
ATOM 674 O O . MET A 1 81 ? -15.194 -0.624 9.202 1.00 94.25 81 MET A O 1
ATOM 678 N N . ALA A 1 82 ? -16.143 1.055 10.348 1.00 96.12 82 ALA A N 1
ATOM 679 C CA . ALA A 1 82 ? -15.843 2.072 9.345 1.00 96.12 82 ALA A CA 1
ATOM 680 C C . ALA A 1 82 ? -14.326 2.281 9.203 1.00 96.12 82 ALA A C 1
ATOM 682 O O . ALA A 1 82 ? -13.812 2.270 8.089 1.00 96.12 82 ALA A O 1
ATOM 683 N N . LEU A 1 83 ? -13.596 2.374 10.321 1.00 96.88 83 LEU A N 1
ATOM 684 C CA . LEU A 1 83 ? -12.131 2.490 10.325 1.00 96.88 83 LEU A CA 1
ATOM 685 C C . LEU A 1 83 ? -11.443 1.273 9.690 1.00 96.88 83 LEU A C 1
ATOM 687 O O . LEU A 1 83 ? -10.469 1.441 8.961 1.00 96.88 83 LEU A O 1
ATOM 691 N N . PHE A 1 84 ? -11.976 0.066 9.908 1.00 96.94 84 PHE A N 1
ATOM 692 C CA . PHE A 1 84 ? -11.519 -1.143 9.218 1.00 96.94 84 PHE A CA 1
ATOM 693 C C . PHE A 1 84 ? -11.633 -1.009 7.699 1.00 96.94 84 PHE A C 1
ATOM 695 O O . PHE A 1 84 ? -10.663 -1.260 6.990 1.00 96.94 84 PHE A O 1
ATOM 702 N N . TRP A 1 85 ? -12.782 -0.568 7.189 1.00 97.69 85 TRP A N 1
ATOM 703 C CA . TRP A 1 85 ? -12.958 -0.397 5.747 1.00 97.69 85 TRP A CA 1
ATOM 704 C C . TRP A 1 85 ? -12.114 0.740 5.174 1.00 97.69 85 TRP A C 1
ATOM 706 O O . TRP A 1 85 ? -11.542 0.573 4.101 1.00 97.69 85 TRP A O 1
ATOM 716 N N . VAL A 1 86 ? -11.966 1.850 5.901 1.00 98.12 86 VAL A N 1
ATOM 717 C CA . VAL A 1 86 ? -11.044 2.940 5.539 1.00 98.12 86 VAL A CA 1
ATOM 718 C C . VAL A 1 86 ? -9.611 2.410 5.416 1.00 98.12 86 VAL A C 1
ATOM 720 O O . VAL A 1 86 ? -8.945 2.675 4.417 1.00 98.12 86 VAL A O 1
ATOM 723 N N . TYR A 1 87 ? -9.162 1.593 6.374 1.00 98.19 87 TYR A N 1
ATOM 724 C CA . TYR A 1 87 ? -7.855 0.938 6.313 1.00 98.19 87 TYR A CA 1
ATOM 725 C C . TYR A 1 87 ? -7.731 0.020 5.088 1.00 98.19 87 TYR A C 1
ATOM 727 O O . TYR A 1 87 ? -6.784 0.167 4.319 1.00 98.19 87 TYR A O 1
ATOM 735 N N . VAL A 1 88 ? -8.703 -0.870 4.854 1.00 98.19 88 VAL A N 1
ATOM 736 C CA . VAL A 1 88 ? -8.702 -1.802 3.709 1.00 98.19 88 VAL A CA 1
ATOM 737 C C . VAL A 1 88 ? -8.644 -1.059 2.374 1.00 98.19 88 VAL A C 1
ATOM 739 O O . VAL A 1 88 ? -7.805 -1.379 1.534 1.00 98.19 88 VAL A O 1
ATOM 742 N N . ILE A 1 89 ? -9.497 -0.050 2.179 1.00 98.06 89 ILE A N 1
ATOM 743 C CA . ILE A 1 89 ? -9.535 0.749 0.946 1.00 98.06 89 ILE A CA 1
ATOM 744 C C . ILE A 1 89 ? -8.203 1.475 0.747 1.00 98.06 89 ILE A C 1
ATOM 746 O O . ILE A 1 89 ? -7.646 1.445 -0.350 1.00 98.06 89 ILE A O 1
ATOM 750 N N . GLY A 1 90 ? -7.660 2.077 1.808 1.00 97.75 90 GLY A N 1
ATOM 751 C CA . GLY A 1 90 ? -6.367 2.751 1.759 1.00 97.75 90 GLY A CA 1
ATOM 752 C C . GLY A 1 90 ? -5.212 1.806 1.413 1.00 97.75 90 GLY A C 1
ATOM 753 O O . GLY A 1 90 ? -4.366 2.166 0.594 1.00 97.75 90 GLY A O 1
ATOM 754 N N . VAL A 1 91 ? -5.191 0.595 1.982 1.00 97.69 91 VAL A N 1
ATOM 755 C CA . VAL A 1 91 ? -4.198 -0.445 1.657 1.00 97.69 91 VAL A CA 1
ATOM 756 C C . VAL A 1 91 ? -4.303 -0.838 0.187 1.00 97.69 91 VAL A C 1
ATOM 758 O O . VAL A 1 91 ? -3.300 -0.793 -0.521 1.00 97.69 91 VAL A O 1
ATOM 761 N N . ILE A 1 92 ? -5.505 -1.170 -0.297 1.00 97.44 92 ILE A N 1
ATOM 762 C CA . ILE A 1 92 ? -5.721 -1.571 -1.695 1.00 97.44 92 ILE A CA 1
ATOM 763 C C . ILE A 1 92 ? -5.285 -0.454 -2.650 1.00 97.44 92 ILE A C 1
ATOM 765 O O . ILE A 1 92 ? -4.557 -0.719 -3.605 1.00 97.44 92 ILE A O 1
ATOM 769 N N . ALA A 1 93 ? -5.673 0.795 -2.379 1.00 96.88 93 ALA A N 1
ATOM 770 C CA . ALA A 1 93 ? -5.302 1.937 -3.209 1.00 96.88 93 ALA A CA 1
ATOM 771 C C . ALA A 1 93 ? -3.785 2.186 -3.201 1.00 96.88 93 ALA A C 1
ATOM 773 O O . ALA A 1 93 ? -3.180 2.352 -4.258 1.00 96.88 93 ALA A O 1
ATOM 774 N N . THR A 1 94 ? -3.154 2.163 -2.024 1.00 95.94 94 THR A N 1
ATOM 775 C CA . THR A 1 94 ? -1.707 2.386 -1.873 1.00 95.94 94 THR A CA 1
ATOM 776 C C . THR A 1 94 ? -0.905 1.317 -2.605 1.00 95.94 94 THR A C 1
ATOM 778 O O . THR A 1 94 ? -0.004 1.637 -3.382 1.00 95.94 94 THR A O 1
ATOM 781 N N . LEU A 1 95 ? -1.266 0.048 -2.406 1.00 95.25 95 LEU A N 1
ATOM 782 C CA . LEU A 1 95 ? -0.602 -1.074 -3.058 1.00 95.25 95 LEU A CA 1
ATOM 783 C C . LEU A 1 95 ? -0.848 -1.082 -4.564 1.00 95.25 95 LEU A C 1
ATOM 785 O O . LEU A 1 95 ? 0.098 -1.280 -5.319 1.00 95.25 95 LEU A O 1
ATOM 789 N N . GLY A 1 96 ? -2.077 -0.812 -5.009 1.00 94.69 96 GLY A N 1
ATOM 790 C CA . GLY A 1 96 ? -2.413 -0.728 -6.429 1.00 94.69 96 GLY A CA 1
ATOM 791 C C . GLY A 1 96 ? -1.617 0.358 -7.153 1.00 94.69 96 GLY A C 1
ATOM 792 O O . GLY A 1 96 ? -1.068 0.106 -8.225 1.00 94.69 96 GLY A O 1
ATOM 793 N N . LEU A 1 97 ? -1.479 1.541 -6.546 1.00 95.00 97 LEU A N 1
ATOM 794 C CA . LEU A 1 97 ? -0.663 2.627 -7.095 1.00 95.00 97 LEU A CA 1
ATOM 795 C C . LEU A 1 97 ? 0.834 2.277 -7.104 1.00 95.00 97 LEU A C 1
ATOM 797 O O . LEU A 1 97 ? 1.512 2.541 -8.098 1.00 95.00 97 LEU A O 1
ATOM 801 N N . GLY A 1 98 ? 1.343 1.656 -6.032 1.00 92.75 98 GLY A N 1
ATOM 802 C CA . GLY A 1 98 ? 2.731 1.190 -5.949 1.00 92.75 98 GLY A CA 1
ATOM 803 C C . GLY A 1 98 ? 3.064 0.152 -7.022 1.00 92.75 98 GLY A C 1
ATOM 804 O O . GLY A 1 98 ? 4.044 0.310 -7.753 1.00 92.75 98 GLY A O 1
ATOM 805 N N . LEU A 1 99 ? 2.190 -0.845 -7.194 1.00 92.31 99 LEU A N 1
ATOM 806 C CA . LEU A 1 99 ? 2.292 -1.852 -8.249 1.00 92.31 99 LEU A CA 1
ATOM 807 C C . LEU A 1 99 ? 2.265 -1.223 -9.639 1.00 92.31 99 LEU A C 1
ATOM 809 O O . LEU A 1 99 ? 3.142 -1.511 -10.450 1.00 92.31 99 LEU A O 1
ATOM 813 N N . TYR A 1 100 ? 1.288 -0.350 -9.906 1.00 92.69 100 TYR A N 1
ATOM 814 C CA . TYR A 1 100 ? 1.197 0.361 -11.179 1.00 92.69 100 TYR A CA 1
ATOM 815 C C . TYR A 1 100 ? 2.500 1.100 -11.481 1.00 92.69 100 TYR A C 1
ATOM 817 O O . TYR A 1 100 ? 3.058 0.934 -12.563 1.00 92.69 100 TYR A O 1
ATOM 825 N N . LYS A 1 101 ? 3.028 1.861 -10.516 1.00 91.19 101 LYS A N 1
ATOM 826 C CA . LYS A 1 101 ? 4.288 2.587 -10.688 1.00 91.19 101 LYS A CA 1
ATOM 827 C C . LYS A 1 101 ? 5.462 1.651 -10.944 1.00 91.19 101 LYS A C 1
ATOM 829 O O . LYS A 1 101 ? 6.207 1.888 -11.889 1.00 91.19 101 LYS A O 1
ATOM 834 N N . GLY A 1 102 ? 5.630 0.605 -10.138 1.00 89.06 102 GLY A N 1
ATOM 835 C CA . GLY A 1 102 ? 6.732 -0.344 -10.298 1.00 89.06 102 GLY A CA 1
ATOM 836 C C . GLY A 1 102 ? 6.709 -1.042 -11.661 1.00 89.06 102 GLY A C 1
ATOM 837 O O . GLY A 1 102 ? 7.721 -1.063 -12.365 1.00 89.06 102 GLY A O 1
ATOM 838 N N . LEU A 1 103 ? 5.542 -1.544 -12.076 1.00 89.62 103 LEU A N 1
ATOM 839 C CA . LEU A 1 103 ? 5.374 -2.229 -13.360 1.00 89.62 103 LEU A CA 1
ATOM 840 C C . LEU A 1 103 ? 5.527 -1.271 -14.546 1.00 89.62 103 LEU A C 1
ATOM 842 O O . LEU A 1 103 ? 6.242 -1.596 -15.494 1.00 89.62 103 LEU A O 1
ATOM 846 N N . ALA A 1 104 ? 4.905 -0.088 -14.489 1.00 90.06 104 ALA A N 1
ATOM 847 C CA . ALA A 1 104 ? 4.965 0.899 -15.563 1.00 90.06 104 ALA A CA 1
ATOM 848 C C . ALA A 1 104 ? 6.387 1.431 -15.763 1.00 90.06 104 ALA A C 1
ATOM 850 O O . ALA A 1 104 ? 6.868 1.453 -16.892 1.00 90.06 104 ALA A O 1
ATOM 851 N N . LEU A 1 105 ? 7.097 1.785 -14.686 1.00 88.31 105 LEU A N 1
ATOM 852 C CA . LEU A 1 105 ? 8.496 2.208 -14.787 1.00 88.31 105 LEU A CA 1
ATOM 853 C C . LEU A 1 105 ? 9.377 1.097 -15.364 1.00 88.31 105 LEU A C 1
ATOM 855 O O . LEU A 1 105 ? 10.214 1.373 -16.222 1.00 88.31 105 LEU A O 1
ATOM 859 N N . SER A 1 106 ? 9.146 -0.151 -14.949 1.00 85.62 106 SER A N 1
ATOM 860 C CA . SER A 1 106 ? 9.855 -1.315 -15.492 1.00 85.62 106 SER A CA 1
ATOM 861 C C . SER A 1 106 ? 9.626 -1.509 -16.978 1.00 85.62 106 SER A C 1
ATOM 863 O O . SER A 1 106 ? 10.586 -1.699 -17.722 1.00 85.62 106 SER A O 1
ATOM 865 N N . ALA A 1 107 ? 8.379 -1.394 -17.424 1.00 87.44 107 ALA A N 1
ATOM 866 C CA . ALA A 1 107 ? 8.045 -1.508 -18.833 1.00 87.44 107 ALA A CA 1
ATOM 867 C C . ALA A 1 107 ? 8.636 -0.345 -19.644 1.00 87.44 107 ALA A C 1
ATOM 869 O O . ALA A 1 107 ? 9.287 -0.579 -20.656 1.00 87.44 107 ALA A O 1
ATOM 870 N N . MET A 1 108 ? 8.465 0.905 -19.204 1.00 88.06 108 MET A N 1
ATOM 871 C CA . MET A 1 108 ? 8.927 2.081 -19.952 1.00 88.06 108 MET A CA 1
ATOM 872 C C . MET A 1 108 ? 10.449 2.115 -20.093 1.00 88.06 108 MET A C 1
ATOM 874 O O . MET A 1 108 ? 10.953 2.307 -21.196 1.00 88.06 108 MET A O 1
ATOM 878 N N . VAL A 1 109 ? 11.183 1.885 -19.000 1.00 83.25 109 VAL A N 1
ATOM 879 C CA . VAL A 1 109 ? 12.654 1.871 -19.030 1.00 83.25 109 VAL A CA 1
ATOM 880 C C . VAL A 1 109 ? 13.190 0.618 -19.727 1.00 83.25 109 VAL A C 1
ATOM 882 O O . VAL A 1 109 ? 14.240 0.684 -20.361 1.00 83.25 109 VAL A O 1
ATOM 885 N N . GLY A 1 110 ? 12.481 -0.511 -19.634 1.00 82.06 110 GLY A N 1
ATOM 886 C CA . GLY A 1 110 ? 12.856 -1.743 -20.324 1.00 82.06 110 GLY A CA 1
ATOM 887 C C . GLY A 1 110 ? 12.632 -1.717 -21.828 1.00 82.06 110 GLY A C 1
ATOM 888 O O . GLY A 1 110 ? 13.453 -2.251 -22.569 1.00 82.06 110 GLY A O 1
ATOM 889 N N . MET A 1 111 ? 11.558 -1.076 -22.289 1.00 85.06 111 MET A N 1
ATOM 890 C CA . MET A 1 111 ? 11.280 -0.910 -23.718 1.00 85.06 111 MET A CA 1
ATOM 891 C C . MET A 1 111 ? 12.147 0.180 -24.349 1.00 85.06 111 MET A C 1
ATOM 893 O O . MET A 1 111 ? 12.630 -0.005 -25.464 1.00 85.06 111 MET A O 1
ATOM 897 N N . ASP A 1 112 ? 12.371 1.293 -23.644 1.00 84.50 112 ASP A N 1
ATOM 898 C CA . ASP A 1 112 ? 13.269 2.355 -24.093 1.00 84.50 112 ASP A CA 1
ATOM 899 C C . ASP A 1 112 ? 14.267 2.756 -22.992 1.00 84.50 112 ASP A C 1
ATOM 901 O O . ASP A 1 112 ? 14.015 3.662 -22.187 1.00 84.50 112 ASP A O 1
ATOM 905 N N . PRO A 1 113 ? 15.469 2.154 -22.995 1.00 76.50 113 PRO A N 1
ATOM 906 C CA . PRO A 1 113 ? 16.547 2.529 -22.097 1.00 76.50 113 PRO A CA 1
ATOM 907 C C . PRO A 1 113 ? 17.086 3.943 -22.327 1.00 76.50 113 PRO A C 1
ATOM 909 O O . PRO A 1 113 ? 18.029 4.322 -21.648 1.00 76.50 113 PRO A O 1
ATOM 912 N N . ARG A 1 114 ? 16.581 4.761 -23.253 1.00 81.81 114 ARG A N 1
ATOM 913 C CA . ARG A 1 114 ? 17.031 6.157 -23.417 1.00 81.81 114 ARG A CA 1
ATOM 914 C C . ARG A 1 114 ? 16.177 7.136 -22.626 1.00 81.81 114 ARG A C 1
ATOM 916 O O . ARG A 1 114 ? 16.710 8.150 -22.184 1.00 81.81 114 ARG A O 1
ATOM 923 N N . ILE A 1 115 ? 14.914 6.795 -22.361 1.00 79.12 115 ILE A N 1
ATOM 924 C CA . ILE A 1 115 ? 13.934 7.693 -21.734 1.00 79.12 115 ILE A CA 1
ATOM 925 C C . ILE A 1 115 ? 14.389 8.190 -20.352 1.00 79.12 115 ILE A C 1
ATOM 927 O O . ILE A 1 115 ? 14.151 9.333 -19.980 1.00 79.12 115 ILE A O 1
ATOM 931 N N . GLY A 1 116 ? 15.142 7.373 -19.612 1.00 76.19 116 GLY A N 1
ATOM 932 C CA . GLY A 1 116 ? 15.618 7.713 -18.272 1.00 76.19 116 GLY A CA 1
ATOM 933 C C . GLY A 1 116 ? 14.487 7.705 -17.238 1.00 76.19 116 GLY A C 1
ATOM 934 O O . GLY A 1 116 ? 13.321 7.962 -17.540 1.00 76.19 116 GLY A O 1
ATOM 935 N N . LEU A 1 117 ? 14.822 7.405 -15.981 1.00 78.94 117 LEU A N 1
ATOM 936 C CA . LEU A 1 117 ? 13.810 7.187 -14.941 1.00 78.94 117 LEU A CA 1
ATOM 937 C C . LEU A 1 117 ? 12.948 8.429 -14.681 1.00 78.94 117 LEU A C 1
ATOM 939 O O . LEU A 1 117 ? 11.743 8.323 -14.497 1.00 78.94 117 LEU A O 1
ATOM 943 N N . PHE A 1 118 ? 13.555 9.614 -14.678 1.00 82.19 118 PHE A N 1
ATOM 944 C CA . PHE A 1 118 ? 12.846 10.850 -14.357 1.00 82.19 118 PHE A CA 1
ATOM 945 C C . PHE A 1 118 ? 11.770 11.202 -15.391 1.00 82.19 118 PHE A C 1
ATOM 947 O O . PHE A 1 118 ? 10.691 11.660 -15.018 1.00 82.19 118 PHE A O 1
ATOM 954 N N . HIS A 1 119 ? 12.026 10.962 -16.681 1.00 84.75 119 HIS A N 1
ATOM 955 C CA . HIS A 1 119 ? 10.996 11.152 -17.703 1.00 84.75 119 HIS A CA 1
ATOM 956 C C . HIS A 1 119 ? 9.948 10.044 -17.644 1.00 84.75 119 HIS A C 1
ATOM 958 O O . HIS A 1 119 ? 8.764 10.360 -17.721 1.00 84.75 119 HIS A O 1
ATOM 964 N N . ALA A 1 120 ? 10.346 8.784 -17.430 1.00 85.62 120 ALA A N 1
ATOM 965 C CA . ALA A 1 120 ? 9.391 7.691 -17.242 1.00 85.62 120 ALA A CA 1
ATOM 966 C C . ALA A 1 120 ? 8.441 7.961 -16.060 1.00 85.62 120 ALA A C 1
ATOM 968 O O . ALA A 1 120 ? 7.228 7.829 -16.197 1.00 85.62 120 ALA A O 1
ATOM 969 N N . ASP A 1 121 ? 8.966 8.432 -14.924 1.00 84.69 121 ASP A N 1
ATOM 970 C CA . ASP A 1 121 ? 8.169 8.810 -13.754 1.00 84.69 121 ASP A CA 1
ATOM 971 C C . ASP A 1 121 ? 7.218 9.967 -14.075 1.00 84.69 121 ASP A C 1
ATOM 973 O O . ASP A 1 121 ? 6.035 9.897 -13.737 1.00 84.69 121 ASP A O 1
ATOM 977 N N . LYS A 1 122 ? 7.691 10.997 -14.789 1.00 87.81 122 LYS A N 1
ATOM 978 C CA . LYS A 1 122 ? 6.844 12.110 -15.242 1.00 87.81 122 LYS A CA 1
ATOM 979 C C . LYS A 1 122 ? 5.724 11.674 -16.177 1.00 87.81 122 LYS A C 1
ATOM 981 O O . LYS A 1 122 ? 4.669 12.288 -16.130 1.00 87.8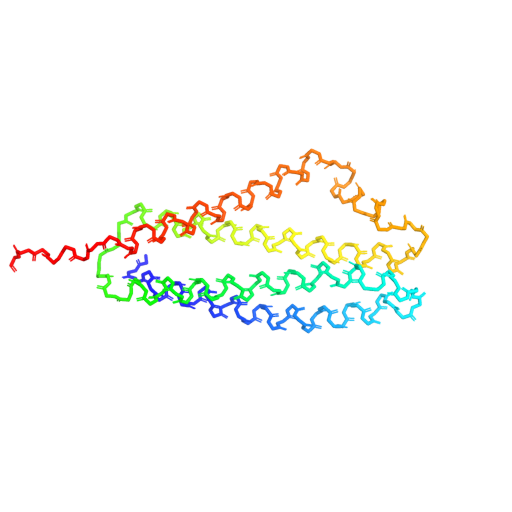1 122 LYS A O 1
ATOM 986 N N . MET A 1 123 ? 5.933 10.649 -16.999 1.00 89.19 123 MET A N 1
ATOM 987 C CA . MET A 1 123 ? 4.925 10.152 -17.940 1.00 89.19 123 MET A CA 1
ATOM 988 C C . MET A 1 123 ? 3.833 9.297 -17.285 1.00 89.19 123 MET A C 1
ATOM 990 O O . MET A 1 123 ? 2.790 9.069 -17.903 1.00 89.19 123 MET A O 1
ATOM 994 N N . LEU A 1 124 ? 4.024 8.852 -16.037 1.00 89.50 124 LEU A N 1
ATOM 995 C CA . LEU A 1 124 ? 2.976 8.160 -15.283 1.00 89.50 124 LEU A CA 1
ATOM 996 C C . LEU A 1 124 ? 1.697 9.008 -15.238 1.00 89.50 124 LEU A C 1
ATOM 998 O O . LEU A 1 124 ? 1.756 10.235 -15.138 1.00 89.50 124 LEU A O 1
ATOM 1002 N N . PHE A 1 125 ? 0.534 8.351 -15.288 1.00 90.12 125 PHE A N 1
ATOM 1003 C CA . PHE A 1 125 ? -0.773 9.026 -15.349 1.00 90.12 125 PHE A CA 1
ATOM 1004 C C . PHE A 1 125 ? -0.893 10.022 -16.519 1.00 90.12 125 PHE A C 1
ATOM 1006 O O . PHE A 1 125 ? -1.503 11.084 -16.385 1.00 90.12 125 PHE A O 1
ATOM 1013 N N . GLY A 1 126 ? -0.276 9.701 -17.661 1.00 88.38 126 GLY A N 1
ATOM 1014 C CA . GLY A 1 126 ? -0.345 10.518 -18.874 1.00 88.38 126 GLY A CA 1
ATOM 1015 C C . GLY A 1 126 ? 0.328 11.886 -18.743 1.00 88.38 126 GLY A C 1
ATOM 1016 O O . GLY A 1 126 ? -0.063 12.817 -19.439 1.00 88.38 126 GLY A O 1
ATOM 1017 N N . GLY A 1 127 ? 1.295 12.044 -17.833 1.00 89.50 127 GLY A N 1
ATOM 1018 C CA . GLY A 1 127 ? 1.958 13.332 -17.599 1.00 89.50 127 GLY A CA 1
ATOM 1019 C C . GLY A 1 127 ? 1.343 14.183 -16.487 1.00 89.50 127 GLY A C 1
ATOM 1020 O O . GLY A 1 127 ? 1.895 15.229 -16.139 1.00 89.50 127 GLY A O 1
ATOM 1021 N N . ASN A 1 128 ? 0.209 13.771 -15.909 1.00 93.19 128 ASN A N 1
ATOM 1022 C CA . ASN A 1 128 ? -0.516 14.596 -14.947 1.00 93.19 128 ASN A CA 1
ATOM 1023 C C . ASN A 1 128 ? 0.042 14.442 -13.521 1.00 93.19 128 ASN A C 1
ATOM 1025 O O . ASN A 1 128 ? -0.395 13.600 -12.729 1.00 93.19 128 ASN A O 1
ATOM 1029 N N . SER A 1 129 ? 1.009 15.297 -13.182 1.00 89.69 129 SER A N 1
ATOM 1030 C CA . SER A 1 129 ? 1.666 15.314 -11.869 1.00 89.69 129 SER A CA 1
ATOM 1031 C C . SER A 1 129 ? 0.712 15.634 -10.712 1.00 89.69 129 SER A C 1
ATOM 1033 O O . SER A 1 129 ? 0.896 15.096 -9.617 1.00 89.69 129 SER A O 1
ATOM 1035 N N . ILE A 1 130 ? -0.316 16.456 -10.953 1.00 92.88 130 ILE A N 1
ATOM 1036 C CA . ILE A 1 130 ? -1.320 16.841 -9.953 1.00 92.88 130 ILE A CA 1
ATOM 1037 C C . ILE A 1 130 ? -2.199 15.638 -9.619 1.00 92.88 130 ILE A C 1
ATOM 1039 O O . ILE A 1 130 ? -2.293 15.263 -8.4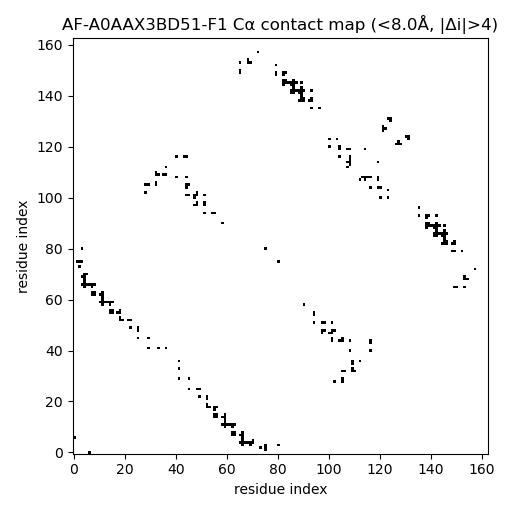52 1.00 92.88 130 ILE A O 1
ATOM 1043 N N . LEU A 1 131 ? -2.779 14.986 -10.634 1.00 92.88 131 LEU A N 1
ATOM 1044 C CA . LEU A 1 131 ? -3.596 13.782 -10.458 1.00 92.88 131 LEU A CA 1
ATOM 1045 C C . LEU A 1 131 ? -2.813 12.701 -9.712 1.00 92.88 131 LEU A C 1
ATOM 1047 O O . LEU A 1 131 ? -3.300 12.138 -8.734 1.00 92.88 131 LEU A O 1
ATOM 1051 N N . ARG A 1 132 ? -1.571 12.459 -10.137 1.00 91.75 132 ARG A N 1
ATOM 1052 C CA . ARG A 1 132 ? -0.668 11.513 -9.486 1.00 91.75 132 ARG A CA 1
ATOM 1053 C C . ARG A 1 132 ? -0.482 11.843 -8.004 1.00 91.75 132 ARG A C 1
ATOM 1055 O O . ARG A 1 132 ? -0.677 10.974 -7.158 1.00 91.75 132 ARG A O 1
ATOM 1062 N N . SER A 1 133 ? -0.118 13.087 -7.690 1.00 91.94 133 SER A N 1
ATOM 1063 C CA . SER A 1 133 ? 0.110 13.537 -6.310 1.00 91.94 133 SER A CA 1
ATOM 1064 C C . SER A 1 133 ? -1.141 13.378 -5.442 1.00 91.94 133 SER A C 1
ATOM 1066 O O . SER A 1 133 ? -1.060 12.857 -4.327 1.00 91.94 133 SER A O 1
ATOM 1068 N N . LEU A 1 134 ? -2.308 13.747 -5.979 1.00 95.31 134 LEU A N 1
ATOM 1069 C CA . LEU A 1 134 ? -3.593 13.598 -5.298 1.00 95.31 134 LEU A CA 1
ATOM 1070 C C . LEU A 1 134 ? -3.902 12.130 -4.999 1.00 95.31 134 LEU A C 1
ATOM 1072 O O . LEU A 1 134 ? -4.202 11.802 -3.854 1.00 95.31 134 LEU A O 1
ATOM 1076 N N . LEU A 1 135 ? -3.773 11.238 -5.985 1.00 95.06 135 LEU A N 1
ATOM 1077 C CA . LEU A 1 135 ? -4.036 9.809 -5.799 1.00 95.06 135 LEU A CA 1
ATOM 1078 C C . LEU A 1 135 ? -3.127 9.198 -4.726 1.00 95.06 135 LEU A C 1
ATOM 1080 O O . LEU A 1 135 ? -3.625 8.527 -3.822 1.00 95.06 135 LEU A O 1
ATOM 1084 N N . TYR A 1 136 ? -1.817 9.464 -4.776 1.00 93.25 136 TYR A N 1
ATOM 1085 C CA . TYR A 1 136 ? -0.883 8.944 -3.772 1.00 93.25 136 TYR A CA 1
ATOM 1086 C C . TYR A 1 136 ? -1.164 9.487 -2.373 1.00 93.25 136 TYR A C 1
ATOM 1088 O O . TYR A 1 136 ? -1.169 8.709 -1.417 1.00 93.25 136 TYR A O 1
ATOM 1096 N N . THR A 1 137 ? -1.412 10.794 -2.259 1.00 95.56 137 THR A N 1
ATOM 1097 C CA . THR A 1 137 ? -1.669 11.456 -0.974 1.00 95.56 137 THR A CA 1
ATOM 1098 C C . THR A 1 137 ? -2.956 10.943 -0.349 1.00 95.56 137 THR A C 1
ATOM 1100 O O . THR A 1 137 ? -2.962 10.582 0.828 1.00 95.56 137 THR A O 1
ATOM 1103 N N . LEU A 1 138 ? -4.034 10.861 -1.134 1.00 96.75 138 LEU A N 1
ATOM 1104 C CA . LEU A 1 138 ? -5.319 10.355 -0.663 1.00 96.75 138 LEU A CA 1
ATOM 1105 C C . LEU A 1 138 ? -5.212 8.884 -0.261 1.00 96.75 138 LEU A C 1
ATOM 1107 O O . LEU A 1 138 ? -5.667 8.533 0.825 1.00 96.75 138 LEU A O 1
ATOM 1111 N N . ALA A 1 139 ? -4.567 8.039 -1.070 1.00 96.75 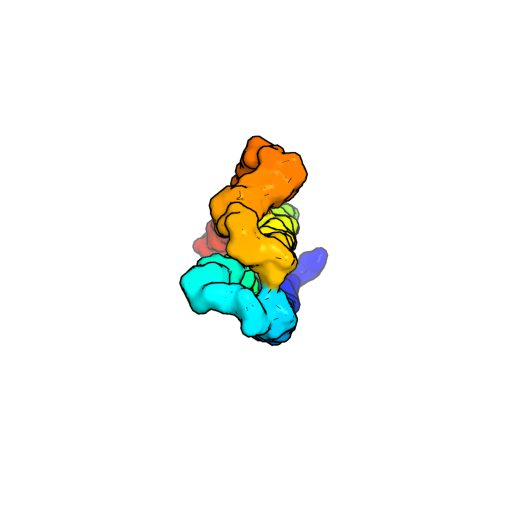139 ALA A N 1
ATOM 1112 C CA . ALA A 1 139 ? -4.403 6.621 -0.757 1.00 96.75 139 ALA A CA 1
ATOM 1113 C C . ALA A 1 139 ? -3.624 6.403 0.552 1.00 96.75 139 ALA A C 1
ATOM 1115 O O . ALA A 1 139 ? -4.120 5.723 1.456 1.00 96.75 139 ALA A O 1
ATOM 1116 N N . HIS A 1 140 ? -2.456 7.043 0.692 1.00 94.50 140 HIS A N 1
ATOM 1117 C CA . HIS A 1 140 ? -1.618 6.906 1.886 1.00 94.50 140 HIS A CA 1
ATOM 1118 C C . HIS A 1 140 ? -2.294 7.483 3.128 1.00 94.50 140 HIS A C 1
ATOM 1120 O O . HIS A 1 140 ? -2.298 6.843 4.180 1.00 94.50 140 HIS A O 1
ATOM 1126 N N . SER A 1 141 ? -2.896 8.670 3.018 1.00 96.75 141 SER A N 1
ATOM 1127 C CA . SER A 1 141 ? -3.555 9.318 4.158 1.00 96.75 141 SER A CA 1
ATOM 1128 C C . SER A 1 141 ? -4.779 8.529 4.616 1.00 96.75 141 SER A C 1
ATOM 1130 O O . SER A 1 141 ? -4.980 8.359 5.815 1.00 96.75 141 SER A O 1
ATOM 1132 N N . THR A 1 142 ? -5.558 7.978 3.679 1.00 97.69 142 THR A N 1
ATOM 1133 C CA . THR A 1 142 ? -6.713 7.115 3.980 1.00 97.69 142 THR A CA 1
ATOM 1134 C C . THR A 1 142 ? -6.269 5.850 4.710 1.00 97.69 142 THR A C 1
ATOM 1136 O O . THR A 1 142 ? -6.819 5.510 5.759 1.00 97.6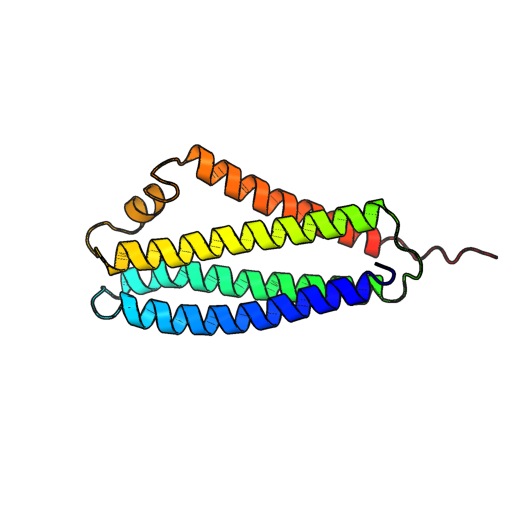9 142 THR A O 1
ATOM 1139 N N . MET A 1 143 ? -5.225 5.186 4.207 1.00 97.19 143 MET A N 1
ATOM 1140 C CA . MET A 1 143 ? -4.637 4.013 4.855 1.00 97.19 143 MET A CA 1
ATOM 1141 C C . MET A 1 143 ? -4.153 4.334 6.273 1.00 97.19 143 MET A C 1
ATOM 1143 O O . MET A 1 143 ? -4.498 3.623 7.219 1.00 97.19 143 MET A O 1
ATOM 1147 N N . GLY A 1 144 ? -3.374 5.409 6.423 1.00 96.88 144 GLY A N 1
ATOM 1148 C CA . GLY A 1 144 ? -2.821 5.845 7.702 1.00 96.88 144 GLY A CA 1
ATOM 1149 C C . GLY A 1 144 ? -3.908 6.203 8.712 1.00 96.88 144 GLY A C 1
ATOM 1150 O O . GLY A 1 144 ? -3.859 5.740 9.849 1.00 96.88 144 GLY A O 1
ATOM 1151 N N . ALA A 1 145 ? -4.934 6.948 8.293 1.00 97.25 145 ALA A N 1
ATOM 1152 C CA . ALA A 1 145 ? -6.063 7.314 9.146 1.00 97.25 145 ALA A CA 1
ATOM 1153 C C . ALA A 1 145 ? -6.831 6.079 9.645 1.00 97.25 145 ALA A C 1
ATOM 1155 O O . ALA A 1 145 ? -7.145 5.987 10.835 1.00 97.25 145 ALA A O 1
ATOM 1156 N N . GLY A 1 146 ? -7.085 5.105 8.764 1.00 97.44 146 GLY A N 1
ATOM 1157 C CA . GLY A 1 146 ? -7.710 3.836 9.138 1.00 97.44 146 GLY A CA 1
ATOM 1158 C C . GLY A 1 146 ? -6.863 3.046 10.138 1.00 97.44 146 GLY A C 1
ATOM 1159 O O . GLY A 1 146 ? -7.365 2.647 11.189 1.00 97.44 146 GLY A O 1
ATOM 1160 N N . LEU A 1 147 ? -5.567 2.881 9.853 1.00 97.06 147 LEU A N 1
ATOM 1161 C CA . LEU A 1 147 ? -4.622 2.158 10.711 1.00 97.06 147 LEU A CA 1
ATOM 1162 C C . LEU A 1 147 ? -4.508 2.792 12.105 1.00 97.06 147 LEU A C 1
ATOM 1164 O O . LEU A 1 147 ? -4.683 2.106 13.112 1.00 97.06 147 LEU A O 1
ATOM 1168 N N . ILE A 1 148 ? -4.257 4.102 12.169 1.00 96.88 148 ILE A N 1
ATOM 1169 C CA . ILE A 1 148 ? -4.117 4.843 13.429 1.00 96.88 148 ILE A CA 1
ATOM 1170 C C . ILE A 1 148 ? -5.425 4.787 14.221 1.00 96.88 148 ILE A C 1
ATOM 1172 O O . ILE A 1 148 ? -5.410 4.508 15.419 1.00 96.88 148 ILE A O 1
ATOM 1176 N N . GLY A 1 149 ? -6.569 4.994 13.563 1.00 96.25 149 GLY A N 1
ATOM 1177 C CA . GLY A 1 149 ? -7.873 4.924 14.215 1.00 96.25 149 GLY A CA 1
ATOM 1178 C C . GLY A 1 149 ? -8.162 3.544 14.809 1.00 96.25 149 GLY A C 1
ATOM 1179 O O . GLY A 1 149 ? -8.642 3.453 15.943 1.00 96.25 149 GLY A O 1
ATOM 1180 N N . LEU A 1 150 ? -7.840 2.468 14.083 1.00 95.81 150 LEU A N 1
ATOM 1181 C CA . LEU A 1 150 ? -7.952 1.099 14.592 1.00 95.81 150 LEU A CA 1
ATOM 1182 C C . LEU A 1 150 ? -7.024 0.865 15.781 1.00 95.81 150 LEU A C 1
ATOM 1184 O O . LEU A 1 150 ? -7.466 0.298 16.777 1.00 95.81 150 LEU A O 1
ATOM 1188 N N . PHE A 1 151 ? -5.780 1.339 15.715 1.00 94.62 151 PHE A N 1
ATOM 1189 C CA . PHE A 1 151 ? -4.824 1.201 16.810 1.00 94.62 151 PHE A CA 1
ATOM 1190 C C . PHE A 1 151 ? -5.298 1.937 18.071 1.00 94.62 151 PHE A C 1
ATOM 1192 O O . PHE A 1 151 ? -5.320 1.362 19.153 1.00 94.62 151 PHE A O 1
ATOM 1199 N N . ILE A 1 152 ? -5.795 3.171 17.937 1.00 93.69 152 ILE A N 1
ATOM 1200 C CA . ILE A 1 152 ? -6.384 3.927 19.054 1.00 93.69 152 ILE A CA 1
ATOM 1201 C C . ILE A 1 152 ? -7.581 3.178 19.654 1.00 93.69 152 ILE A C 1
ATOM 1203 O O . ILE A 1 152 ? -7.741 3.149 20.873 1.00 93.69 152 ILE A O 1
ATOM 1207 N N . LYS A 1 153 ? -8.439 2.574 18.824 1.00 91.94 153 LYS A N 1
ATOM 1208 C CA . LYS A 1 153 ? -9.593 1.788 19.295 1.00 91.94 153 LYS A CA 1
ATOM 1209 C C . LYS A 1 153 ? -9.175 0.488 19.987 1.00 91.94 153 LYS A C 1
ATOM 1211 O O . LYS A 1 153 ? -9.827 0.106 20.953 1.00 91.94 153 LYS A O 1
ATOM 1216 N N . ALA A 1 154 ? -8.116 -0.156 19.512 1.00 89.00 154 ALA A N 1
ATOM 1217 C CA . ALA A 1 154 ? -7.529 -1.348 20.115 1.00 89.00 154 ALA A CA 1
ATOM 1218 C C . ALA A 1 154 ? -6.870 -1.061 21.474 1.00 89.00 154 ALA A C 1
ATOM 1220 O O . ALA A 1 154 ? -6.996 -1.864 22.391 1.00 89.00 154 ALA A O 1
ATOM 1221 N N . SER A 1 155 ? -6.205 0.089 21.615 1.00 82.31 155 SER A N 1
ATOM 1222 C CA . SER A 1 155 ? -5.454 0.462 22.823 1.00 82.31 155 SER A CA 1
ATOM 1223 C C . SER A 1 155 ? -6.312 1.024 23.959 1.00 82.31 155 SER A C 1
ATOM 1225 O O . SER A 1 155 ? -5.795 1.283 25.045 1.00 82.31 155 SER A O 1
ATOM 1227 N N . LYS A 1 156 ? -7.617 1.244 23.746 1.00 77.62 156 LYS A N 1
ATOM 1228 C CA . LYS A 1 156 ? -8.512 1.642 24.841 1.00 77.62 156 LYS A CA 1
ATOM 1229 C C . LYS A 1 156 ? -8.720 0.446 25.776 1.00 77.62 156 LYS A C 1
ATOM 1231 O O . LYS A 1 156 ? -9.034 -0.635 25.279 1.00 77.62 156 LYS A O 1
ATOM 1236 N N . PRO A 1 157 ? -8.564 0.619 27.104 1.00 57.69 157 PRO A N 1
ATOM 1237 C CA . PRO A 1 157 ? -8.707 -0.478 28.050 1.00 57.69 157 PRO A CA 1
ATOM 1238 C C . PRO A 1 157 ? -10.073 -1.134 27.874 1.00 57.69 157 PRO A C 1
ATOM 1240 O O . PRO A 1 157 ? -11.088 -0.443 27.752 1.00 57.69 157 PRO A O 1
ATOM 1243 N N . TYR A 1 158 ? -10.079 -2.468 27.849 1.00 56.81 158 TYR A N 1
ATOM 1244 C CA . TYR A 1 158 ? -11.300 -3.258 27.873 1.00 56.81 158 TYR A CA 1
ATOM 1245 C C . TYR A 1 158 ? -12.090 -2.862 29.123 1.00 56.81 158 TYR A C 1
ATOM 1247 O O . TYR A 1 158 ? -11.759 -3.264 30.238 1.00 56.81 158 TYR A O 1
ATOM 1255 N N . GLN A 1 159 ? -13.115 -2.029 28.947 1.00 52.47 159 GLN A N 1
ATOM 1256 C CA . GLN A 1 159 ? -14.092 -1.787 29.993 1.00 52.47 159 GLN A CA 1
ATOM 1257 C C . GLN A 1 159 ? -14.932 -3.053 30.075 1.00 52.47 159 GLN A C 1
ATOM 1259 O O . GLN A 1 159 ? -15.893 -3.239 29.332 1.00 52.47 159 GLN A O 1
ATOM 1264 N N . LYS A 1 160 ? -14.507 -3.971 30.946 1.00 46.84 160 LYS A N 1
ATOM 1265 C CA . LYS A 1 160 ? -15.342 -5.081 31.381 1.00 46.84 160 LYS A CA 1
ATOM 1266 C C . LYS A 1 160 ? -16.595 -4.434 31.965 1.00 46.84 160 LYS A C 1
ATOM 1268 O O . LYS A 1 160 ? -16.500 -3.796 33.009 1.00 46.84 160 LYS A O 1
ATOM 1273 N N . ASN A 1 161 ? -17.719 -4.508 31.251 1.00 42.75 161 ASN A N 1
ATOM 1274 C CA . ASN A 1 161 ? -18.988 -4.025 31.783 1.00 42.75 161 ASN A CA 1
ATOM 1275 C C . ASN A 1 161 ? -19.204 -4.717 33.138 1.00 42.75 161 ASN A C 1
ATOM 1277 O O . ASN A 1 161 ? -19.173 -5.951 33.172 1.00 42.75 161 ASN A O 1
ATOM 1281 N N . PRO A 1 162 ? -19.364 -3.967 34.241 1.00 41.12 162 PRO A N 1
ATOM 1282 C CA . PRO A 1 162 ? -19.780 -4.535 35.509 1.00 41.12 162 PRO A CA 1
ATOM 1283 C C . PRO A 1 162 ? -21.275 -4.845 35.390 1.00 41.12 162 PRO A C 1
ATOM 1285 O O . PRO A 1 162 ? -22.125 -4.015 35.709 1.00 41.12 162 PRO A O 1
ATOM 1288 N N . HIS A 1 163 ? -21.588 -6.013 34.841 1.00 40.19 163 HIS A N 1
ATOM 1289 C CA . HIS A 1 163 ? -22.893 -6.645 34.982 1.00 40.19 163 HIS A CA 1
ATOM 1290 C C . HIS A 1 163 ? -22.689 -7.968 35.702 1.00 40.19 163 HIS A C 1
ATOM 1292 O O . HIS A 1 163 ? -21.829 -8.752 35.233 1.00 40.19 163 HIS A O 1
#